Protein AF-D0SBS6-F1 (afdb_monomer)

Organism: NCBI:txid575586

pLDDT: mean 92.24, std 6.48, range [62.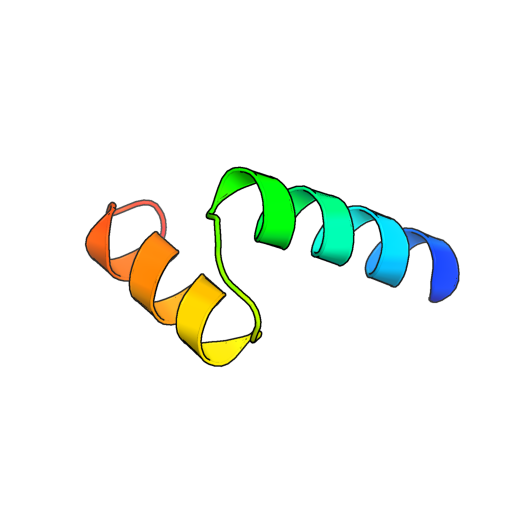72, 96.25]

Radius of gyration: 10.44 Å; Cα contacts (8 Å, |Δi|>4): 14; chains: 1; bounding box: 22×20×23 Å

Foldseek 3Di:
DDPVVVVVVVVVQCVVLVHDDPVSSVVSCVVVVVDD

InterPro domains:
  IPR000792 Transcription regulator LuxR, C-terminal [PF00196] (2-27)
  IPR000792 Transcription regulator LuxR, C-terminal [PS50043] (1-33)
  IPR016032 Signal transduction response regulator, C-terminal effector [SSF46894] (1-35)
  IPR036388 Winged helix-like DNA-binding domain superfamily [G3DSA:1.10.10.10] (1-36)

Solvent-accessible surface area (backbone atoms only — not comparable to full-atom values): 2234 Å² total; per-residue (Å²): 136,54,74,66,56,52,53,54,52,51,52,53,51,28,61,73,69,74,39,91,47,73,65,52,45,53,53,52,39,41,74,72,64,80,50,136

Mean predicted aligned error: 3.25 Å

Structure (mmCIF, N/CA/C/O backbone):
data_AF-D0SBS6-F1
#
_entry.id   AF-D0SBS6-F1
#
loop_
_atom_site.group_PDB
_atom_site.id
_atom_site.type_symbol
_atom_site.label_atom_id
_atom_site.label_alt_id
_atom_site.label_comp_id
_atom_site.label_asym_id
_atom_site.label_entity_id
_atom_site.label_seq_id
_atom_site.pdbx_PDB_ins_code
_atom_site.Cartn_x
_atom_site.Cartn_y
_atom_site.Cartn_z
_atom_site.occupancy
_atom_site.B_iso_or_equiv
_atom_site.auth_seq_id
_atom_site.auth_comp_id
_atom_site.auth_asym_id
_atom_site.auth_atom_id
_atom_site.pdbx_PDB_model_num
ATOM 1 N N . MET A 1 1 ? 11.376 -9.581 -14.482 1.00 62.72 1 MET A N 1
ATOM 2 C CA . MET A 1 1 ? 11.152 -8.216 -13.942 1.00 62.72 1 MET A CA 1
ATOM 3 C C . MET A 1 1 ? 12.464 -7.665 -13.404 1.00 62.72 1 MET A C 1
ATOM 5 O O . MET A 1 1 ? 13.223 -8.437 -12.838 1.00 62.72 1 MET A O 1
ATOM 9 N N . SER A 1 2 ? 12.731 -6.364 -13.554 1.00 92.69 2 SER A N 1
ATOM 10 C CA . SER A 1 2 ? 13.932 -5.737 -12.975 1.00 92.69 2 SER A CA 1
ATOM 11 C C . SER A 1 2 ? 13.706 -5.314 -11.516 1.00 92.69 2 SER A C 1
ATOM 13 O O . SER A 1 2 ? 12.567 -5.085 -11.101 1.00 92.69 2 SER A O 1
ATOM 15 N N . ILE A 1 3 ? 14.785 -5.130 -10.750 1.00 93.88 3 ILE A N 1
ATOM 16 C CA . ILE A 1 3 ? 14.733 -4.605 -9.369 1.00 93.88 3 ILE A CA 1
ATOM 17 C C . ILE A 1 3 ? 14.009 -3.248 -9.319 1.00 93.88 3 ILE A C 1
ATOM 19 O O . ILE A 1 3 ? 13.232 -2.976 -8.402 1.00 93.88 3 ILE A O 1
ATOM 23 N N . ASN A 1 4 ? 14.214 -2.406 -10.333 1.00 94.75 4 ASN A N 1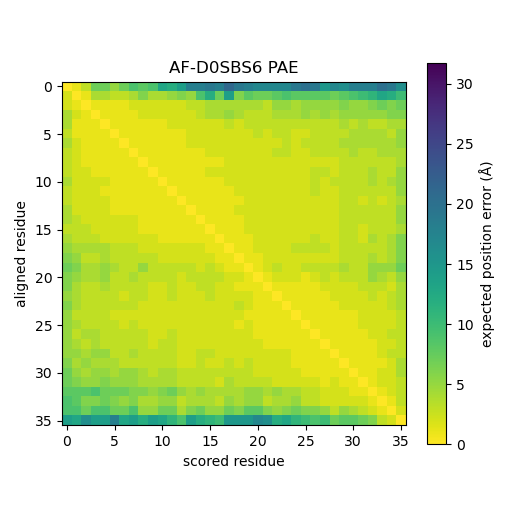
ATOM 24 C CA . ASN A 1 4 ? 13.566 -1.099 -10.435 1.00 94.75 4 ASN A CA 1
ATOM 25 C C . ASN A 1 4 ? 12.053 -1.232 -10.632 1.00 94.75 4 ASN A C 1
ATOM 27 O O . ASN A 1 4 ? 11.280 -0.497 -10.016 1.00 94.75 4 ASN A O 1
ATOM 31 N N . THR A 1 5 ? 11.625 -2.223 -11.417 1.00 95.69 5 THR A N 1
ATOM 32 C CA . THR A 1 5 ? 10.208 -2.545 -11.603 1.00 95.69 5 THR A CA 1
ATOM 33 C C . THR A 1 5 ? 9.564 -2.954 -10.277 1.00 95.69 5 THR A C 1
ATOM 35 O O . THR A 1 5 ? 8.482 -2.467 -9.956 1.00 95.69 5 THR A 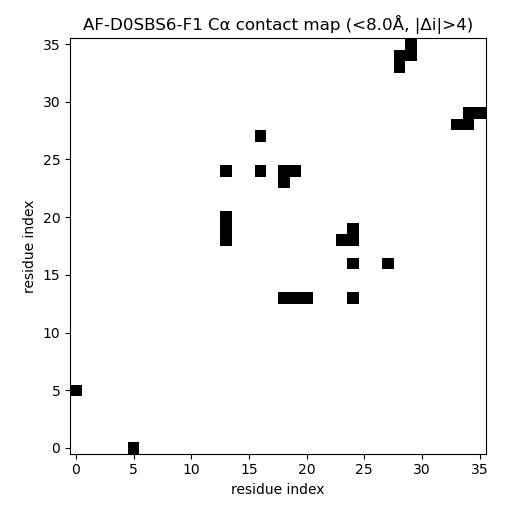O 1
ATOM 38 N N . VAL A 1 6 ? 10.231 -3.775 -9.458 1.00 95.38 6 VAL A N 1
ATOM 39 C CA . VAL A 1 6 ? 9.720 -4.176 -8.131 1.00 95.38 6 VAL A CA 1
ATOM 40 C C . VAL A 1 6 ? 9.592 -2.969 -7.194 1.00 95.38 6 VAL A C 1
ATOM 42 O O . VAL A 1 6 ? 8.549 -2.781 -6.569 1.00 95.38 6 VAL A O 1
ATOM 45 N N . LYS A 1 7 ? 10.610 -2.096 -7.140 1.00 94.69 7 LYS A N 1
ATOM 46 C CA . LYS A 1 7 ? 10.573 -0.868 -6.320 1.00 94.69 7 LYS A CA 1
ATOM 47 C C . LYS A 1 7 ? 9.415 0.056 -6.706 1.00 94.69 7 LYS A C 1
ATOM 49 O O . LYS A 1 7 ? 8.776 0.636 -5.830 1.00 94.69 7 LYS A O 1
ATOM 54 N N . TRP A 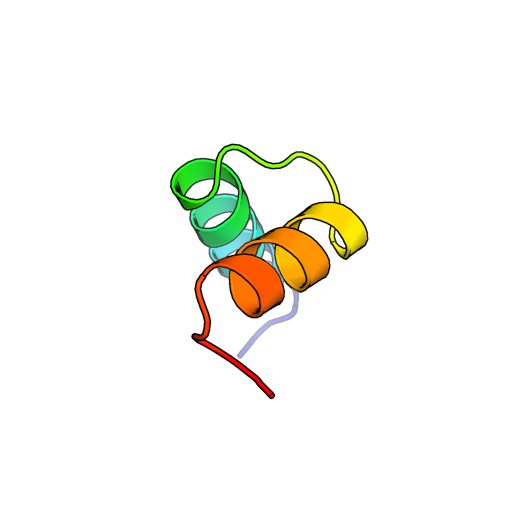1 8 ? 9.131 0.180 -8.001 1.00 96.12 8 TRP A N 1
ATOM 55 C CA . TRP A 1 8 ? 8.014 0.985 -8.490 1.00 96.12 8 TRP A CA 1
ATOM 56 C C . TRP A 1 8 ? 6.655 0.425 -8.047 1.00 96.12 8 TRP A C 1
ATOM 58 O O . TRP A 1 8 ? 5.806 1.183 -7.575 1.00 96.12 8 TRP A O 1
ATOM 68 N N . HIS A 1 9 ? 6.466 -0.898 -8.115 1.00 95.31 9 HIS A N 1
ATOM 69 C CA . HIS A 1 9 ? 5.238 -1.541 -7.637 1.00 95.31 9 HIS A CA 1
ATOM 70 C C . HIS A 1 9 ? 5.058 -1.370 -6.129 1.00 95.31 9 HIS A C 1
ATOM 72 O O . HIS A 1 9 ? 3.975 -0.990 -5.689 1.00 95.31 9 HIS A O 1
ATOM 78 N N . LEU A 1 10 ? 6.122 -1.559 -5.343 1.00 94.38 10 LEU A N 1
ATOM 79 C CA . LEU A 1 10 ? 6.071 -1.362 -3.893 1.00 94.38 10 LEU A CA 1
ATOM 80 C C . LEU A 1 10 ? 5.680 0.070 -3.522 1.00 94.38 10 LEU A C 1
ATOM 82 O O . LEU A 1 10 ? 4.813 0.251 -2.676 1.00 94.38 10 LEU A O 1
ATOM 86 N N . ARG A 1 11 ? 6.230 1.089 -4.198 1.00 95.00 11 ARG A N 1
ATOM 87 C CA . ARG A 1 11 ? 5.813 2.488 -3.980 1.00 95.00 11 ARG A CA 1
ATOM 88 C C . ARG A 1 11 ? 4.322 2.692 -4.233 1.00 95.00 11 ARG A C 1
ATOM 90 O O . ARG A 1 11 ? 3.657 3.359 -3.449 1.00 95.00 11 ARG A O 1
ATOM 97 N N . LYS A 1 12 ? 3.784 2.105 -5.305 1.00 96.25 12 LYS A N 1
ATOM 98 C CA . LYS A 1 12 ? 2.345 2.181 -5.588 1.00 96.25 12 LYS A CA 1
ATOM 99 C C . LYS A 1 12 ? 1.509 1.486 -4.520 1.00 96.25 12 LYS A C 1
ATOM 101 O O . LYS A 1 12 ? 0.484 2.031 -4.128 1.00 96.25 12 LYS A O 1
ATOM 106 N N . ILE A 1 13 ? 1.936 0.315 -4.056 1.00 94.19 13 ILE A N 1
ATOM 107 C CA . ILE A 1 13 ? 1.249 -0.432 -2.996 1.00 94.19 13 ILE A CA 1
ATOM 108 C C . ILE A 1 13 ? 1.254 0.375 -1.696 1.00 94.19 13 ILE A C 1
ATOM 110 O O . ILE A 1 13 ? 0.199 0.567 -1.102 1.00 94.19 13 ILE A O 1
ATOM 114 N N . TYR A 1 14 ? 2.404 0.923 -1.303 1.00 95.38 14 TYR A N 1
ATOM 115 C CA . TYR A 1 14 ? 2.521 1.732 -0.090 1.00 95.38 14 TYR A CA 1
ATOM 116 C C . TYR A 1 14 ? 1.640 2.979 -0.143 1.00 95.38 14 TYR A C 1
ATOM 118 O O . TYR A 1 14 ? 0.926 3.261 0.813 1.00 95.38 14 TYR A O 1
ATOM 126 N N . ASN A 1 15 ? 1.591 3.660 -1.291 1.00 95.50 15 ASN A N 1
ATOM 127 C CA . ASN A 1 15 ? 0.703 4.807 -1.478 1.00 95.50 15 ASN A CA 1
ATOM 128 C C . ASN A 1 15 ? -0.784 4.422 -1.402 1.00 95.50 15 ASN A C 1
ATOM 130 O O . ASN A 1 15 ? -1.574 5.174 -0.842 1.00 95.50 15 ASN A O 1
ATOM 134 N N . LYS A 1 16 ? -1.181 3.261 -1.942 1.00 94.50 16 LYS A N 1
ATOM 135 C CA . LYS A 1 16 ? -2.571 2.778 -1.856 1.00 94.50 16 LYS A CA 1
ATOM 136 C C . LYS A 1 16 ? -2.974 2.418 -0.428 1.00 94.50 16 LYS A C 1
ATOM 138 O O . LYS A 1 16 ? -4.091 2.712 -0.031 1.00 94.50 16 LYS A O 1
ATOM 143 N N . LEU A 1 17 ? -2.060 1.806 0.320 1.00 92.56 17 LEU A N 1
ATOM 144 C CA . LEU A 1 17 ? -2.272 1.412 1.712 1.00 92.56 17 LEU A CA 1
ATOM 145 C C . LEU A 1 17 ? -2.026 2.561 2.706 1.00 92.56 17 LEU A C 1
ATOM 147 O O . LEU A 1 17 ? -2.262 2.381 3.891 1.00 92.56 17 LEU A O 1
ATOM 151 N N . GLN A 1 18 ? -1.556 3.728 2.240 1.00 94.31 18 GLN A N 1
ATOM 152 C CA . GLN A 1 18 ? -1.181 4.881 3.075 1.00 94.31 18 GLN A CA 1
ATOM 153 C C . GLN A 1 18 ? -0.117 4.550 4.146 1.00 94.31 18 GLN A C 1
ATOM 155 O O . GLN A 1 18 ? -0.098 5.132 5.228 1.00 94.31 18 GLN A O 1
ATOM 160 N N . VAL A 1 19 ? 0.808 3.641 3.825 1.00 94.94 19 VAL A N 1
ATOM 161 C CA . VAL A 1 19 ? 1.885 3.171 4.719 1.00 94.94 19 VAL A CA 1
ATOM 162 C C . VAL A 1 19 ? 3.256 3.659 4.259 1.00 94.94 19 VAL A C 1
ATOM 164 O O . VAL A 1 19 ? 3.457 4.000 3.091 1.00 94.94 19 VAL A O 1
ATOM 167 N N . ARG A 1 20 ? 4.235 3.670 5.168 1.00 91.56 20 ARG A N 1
ATOM 168 C CA . ARG A 1 20 ? 5.602 4.153 4.894 1.00 91.56 20 ARG A CA 1
ATOM 169 C C . ARG A 1 20 ? 6.650 3.050 4.907 1.00 91.56 20 ARG A C 1
ATOM 171 O O . ARG A 1 20 ? 7.727 3.228 4.336 1.00 9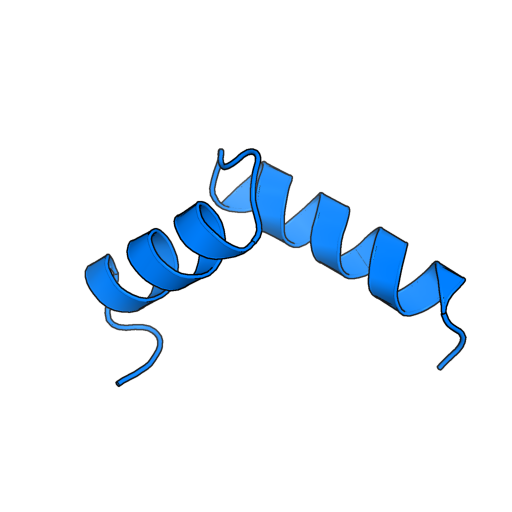1.56 20 ARG A O 1
ATOM 178 N N . SER A 1 21 ? 6.348 1.914 5.527 1.00 92.88 21 SER A N 1
ATOM 179 C CA . SER A 1 21 ? 7.288 0.808 5.684 1.00 92.88 21 SER A CA 1
ATOM 180 C C . SER A 1 21 ? 6.719 -0.523 5.195 1.00 92.88 21 SER A C 1
ATOM 182 O O . SER A 1 21 ? 5.510 -0.728 5.104 1.00 92.88 21 SER A O 1
ATOM 184 N N . ARG A 1 22 ? 7.619 -1.466 4.884 1.00 92.25 22 ARG A N 1
ATOM 185 C CA . ARG A 1 22 ? 7.231 -2.838 4.520 1.00 92.25 22 ARG A CA 1
ATOM 186 C C . ARG A 1 22 ? 6.453 -3.510 5.651 1.00 92.25 22 ARG A C 1
ATOM 188 O O . ARG A 1 22 ? 5.499 -4.224 5.378 1.00 92.25 22 ARG A O 1
ATOM 195 N N . MET A 1 23 ? 6.874 -3.296 6.897 1.00 94.75 23 MET A N 1
ATOM 196 C CA . MET A 1 23 ? 6.220 -3.899 8.057 1.00 94.75 23 MET A CA 1
ATOM 197 C C . MET A 1 23 ? 4.804 -3.365 8.249 1.00 94.75 23 MET A C 1
ATOM 199 O O . MET A 1 23 ? 3.890 -4.160 8.437 1.00 94.75 23 MET A O 1
ATOM 203 N N . GLU A 1 24 ? 4.607 -2.049 8.126 1.00 93.56 24 GLU A N 1
ATOM 204 C CA . GLU A 1 24 ? 3.266 -1.456 8.133 1.00 93.56 24 GLU A CA 1
ATOM 205 C C . GLU A 1 24 ? 2.406 -2.018 7.005 1.00 93.56 24 GLU A C 1
ATOM 207 O O . GLU A 1 24 ? 1.266 -2.389 7.250 1.00 93.56 24 GLU A O 1
ATOM 212 N N . ALA A 1 25 ? 2.962 -2.155 5.794 1.00 94.81 25 ALA A N 1
ATOM 213 C CA . ALA A 1 25 ? 2.236 -2.737 4.670 1.00 94.81 25 ALA A CA 1
ATOM 214 C C . ALA A 1 25 ? 1.766 -4.167 4.969 1.00 94.81 25 ALA A C 1
ATOM 216 O O . ALA A 1 25 ? 0.613 -4.488 4.719 1.00 94.81 25 ALA A O 1
ATOM 217 N N . VAL A 1 26 ? 2.627 -5.021 5.531 1.00 94.12 26 VAL A N 1
ATOM 218 C CA . VAL A 1 26 ? 2.253 -6.402 5.886 1.00 94.12 26 VAL A CA 1
ATOM 219 C C . VAL A 1 26 ? 1.190 -6.421 6.982 1.00 94.12 26 VAL A C 1
ATOM 221 O O . VAL A 1 26 ? 0.214 -7.158 6.868 1.00 94.12 26 VAL A O 1
ATOM 224 N N . ASN A 1 27 ? 1.347 -5.597 8.021 1.00 94.38 27 ASN A N 1
ATOM 225 C CA . ASN A 1 27 ? 0.392 -5.542 9.123 1.00 94.38 27 ASN A CA 1
ATOM 226 C C . ASN A 1 27 ? -0.981 -5.026 8.668 1.00 94.38 27 ASN A C 1
ATOM 228 O O . ASN A 1 27 ?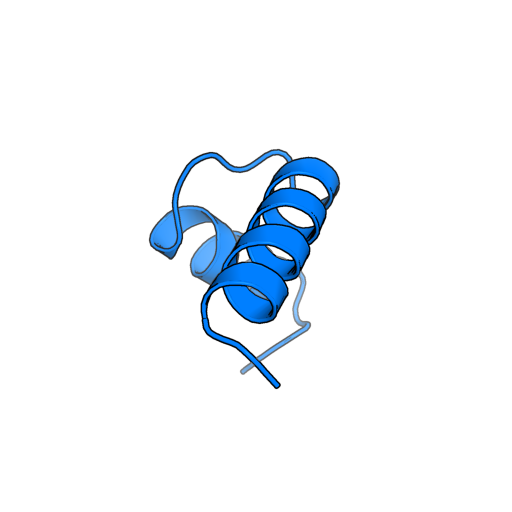 -2.003 -5.587 9.046 1.00 94.38 27 ASN A O 1
ATOM 232 N N . GLU A 1 28 ? -1.005 -3.998 7.819 1.00 92.94 28 GLU A N 1
ATOM 233 C CA . GLU A 1 28 ? -2.237 -3.422 7.279 1.00 92.94 28 GLU A CA 1
ATOM 234 C C . GLU A 1 28 ? -2.954 -4.412 6.352 1.00 92.94 28 GLU A C 1
ATOM 236 O O . GLU A 1 28 ? -4.157 -4.619 6.466 1.00 92.94 28 GLU A O 1
ATOM 241 N N . VAL A 1 29 ? -2.210 -5.104 5.487 1.00 94.44 29 VAL A N 1
ATOM 242 C CA . VAL A 1 29 ? -2.763 -6.114 4.569 1.00 94.44 29 VAL A CA 1
ATOM 243 C C . VAL A 1 29 ? -3.296 -7.331 5.340 1.00 94.44 29 VAL A C 1
ATOM 245 O O . VAL A 1 29 ? -4.355 -7.851 4.989 1.00 94.44 29 VAL A O 1
ATOM 248 N N . LYS A 1 30 ? -2.631 -7.735 6.432 1.00 94.00 30 LYS A N 1
ATOM 249 C CA . LYS A 1 30 ? -3.115 -8.780 7.352 1.00 94.00 30 LYS A CA 1
ATOM 250 C C . LYS A 1 30 ? -4.361 -8.330 8.123 1.00 94.00 30 LYS A C 1
ATOM 252 O O . LYS A 1 30 ? -5.323 -9.081 8.22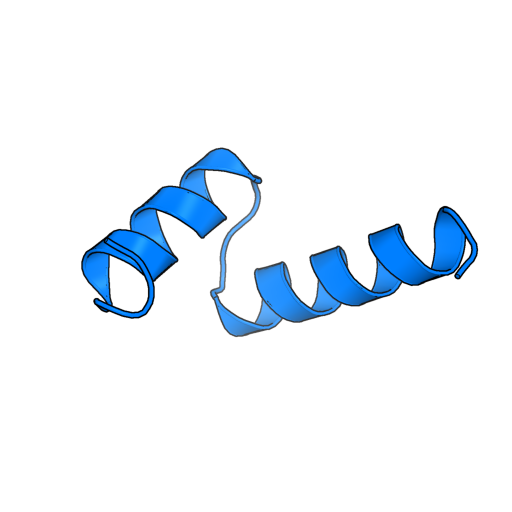2 1.00 94.00 30 LYS A O 1
ATOM 257 N N . LYS A 1 31 ? -4.392 -7.083 8.606 1.00 91.94 31 LYS A N 1
ATOM 258 C CA . LYS A 1 31 ? -5.563 -6.486 9.274 1.00 91.94 31 LYS A CA 1
ATOM 259 C C . LYS A 1 31 ? -6.780 -6.405 8.347 1.00 91.94 31 LYS A C 1
ATOM 261 O O . LYS A 1 31 ? -7.901 -6.595 8.804 1.00 91.94 31 LYS A O 1
ATOM 266 N N . GLN A 1 32 ? -6.559 -6.136 7.062 1.00 92.00 32 GLN A N 1
ATOM 267 C CA . GLN A 1 32 ? -7.607 -6.098 6.039 1.00 92.00 32 GLN A CA 1
ATOM 268 C C . GLN A 1 32 ? -8.006 -7.495 5.521 1.00 92.00 32 GLN A C 1
ATOM 270 O O . GLN A 1 32 ? -8.932 -7.595 4.722 1.00 92.00 32 GLN A O 1
ATOM 275 N N . GLY A 1 33 ? -7.350 -8.571 5.977 1.00 92.88 33 GLY A N 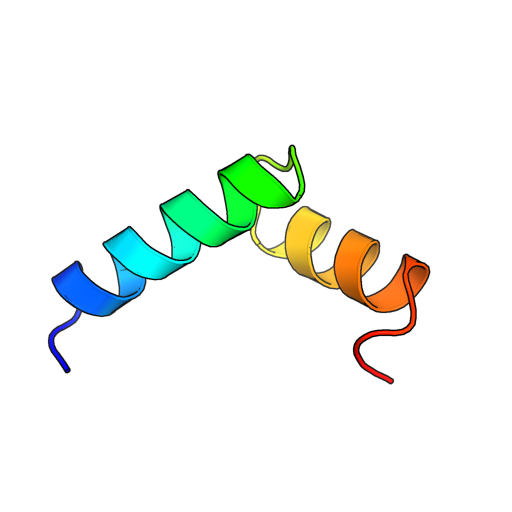1
ATOM 276 C CA . GLY A 1 33 ? -7.701 -9.952 5.626 1.00 92.88 33 GLY A CA 1
ATOM 277 C C . GLY A 1 33 ? -7.304 -10.373 4.209 1.00 92.88 33 GLY A C 1
ATOM 278 O O . GLY A 1 33 ? -7.837 -11.344 3.685 1.00 92.88 33 GLY A O 1
ATOM 279 N N . PHE A 1 34 ? -6.381 -9.654 3.565 1.00 89.44 34 PHE A N 1
ATOM 280 C CA . PHE A 1 34 ? -5.896 -10.009 2.226 1.00 89.44 34 PHE A CA 1
ATOM 281 C C . PHE A 1 34 ? -4.885 -11.162 2.231 1.00 89.44 34 PHE A C 1
ATOM 283 O O . PHE A 1 34 ? -4.661 -11.773 1.187 1.00 89.44 34 PHE A O 1
ATOM 290 N N . ILE A 1 35 ? -4.233 -11.408 3.370 1.00 84.25 35 ILE A N 1
ATOM 291 C CA . ILE A 1 35 ? -3.240 -12.470 3.575 1.00 84.25 35 ILE A CA 1
ATOM 292 C C . ILE A 1 35 ? -3.390 -13.047 4.990 1.00 84.25 35 ILE A C 1
ATOM 294 O O . ILE A 1 35 ? -3.660 -12.291 5.928 1.00 84.25 35 ILE 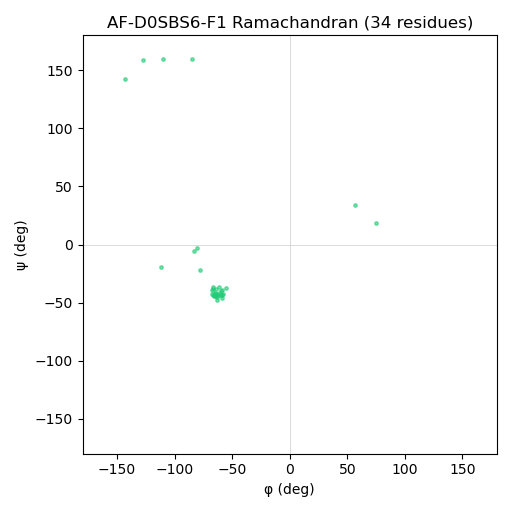A O 1
ATOM 298 N N . GLU A 1 36 ? -3.205 -14.363 5.125 1.00 72.12 36 GLU A N 1
ATOM 299 C CA . GLU A 1 36 ? -3.263 -15.116 6.394 1.00 72.12 36 GLU A CA 1
ATOM 300 C C . GLU A 1 36 ? -1.931 -15.084 7.163 1.00 72.12 36 GLU A C 1
ATOM 302 O O . GLU A 1 36 ? -0.857 -15.252 6.541 1.00 72.12 36 GLU A O 1
#

Sequence (36 aa):
MSINTVKWHLRKIYNKLQVRSRMEAVNEVKKQGFIE

Nearest PDB structures (foldseek):
  4yn8-assembly1_A  TM=9.436E-01  e=2.998E-01  Corynebacterium diphtheriae
  7dwm-assembly1_A  TM=9.460E-01  e=2.427E+00  Hapunavirus VP882
  3qp5-assembly2_C  TM=8.122E-01  e=2.427E+00  Chromobacterium violaceum

Secondary structure (DSSP, 8-state):
--HHHHHHHHHHHHHHHT-SSHHHHHHHHHHTTS--